Protein AF-A4BRB0-F1 (afdb_monomer_lite)

Foldseek 3Di:
DDDPLFWDLCVCQLDAPPDVLQVVLVVADFFAWWDFDDDPLWTFTAHPVGHTNTTTDSPHDDDAAAFPTKTFHDKDKDAPVPDDPVCSVSGNDGIGIHTDIDTDGDHPDDPPDDDDD

Sequence (117 aa):
MLSQSNVDLGHAGCFAAKQPVHRTLSQVSYGDELALVITGERRELRTLQGVVVGKLARKAVLPSGRVTQVTVESVMHWSRLHTDPDHHRRLRVDEWWMVLPRLVIKPEGDFKGGERI

pLDDT: mean 90.83, std 12.74, range [41.34, 98.31]

Structure (mmCIF, N/CA/C/O backbone):
data_AF-A4BRB0-F1
#
_entry.id   AF-A4BRB0-F1
#
loop_
_atom_site.group_PDB
_atom_site.id
_atom_site.type_symbol
_atom_site.label_atom_id
_atom_site.label_alt_id
_atom_site.label_comp_id
_atom_site.label_asym_id
_atom_site.label_entity_id
_atom_site.label_seq_id
_atom_site.pdbx_PDB_ins_code
_atom_site.Cartn_x
_atom_site.Cartn_y
_atom_site.Cartn_z
_atom_site.occupancy
_atom_site.B_iso_or_equiv
_atom_site.auth_seq_id
_atom_site.auth_comp_id
_atom_site.auth_asym_id
_atom_site.auth_atom_id
_atom_site.pdbx_PDB_model_num
ATOM 1 N N . MET A 1 1 ? -7.882 9.941 8.024 1.00 63.16 1 MET A N 1
ATOM 2 C CA . MET A 1 1 ? -7.606 9.575 6.618 1.00 63.16 1 MET A CA 1
ATOM 3 C C . MET A 1 1 ? -6.099 9.503 6.449 1.00 63.16 1 MET A C 1
ATOM 5 O O . MET A 1 1 ? -5.427 10.386 6.968 1.00 63.16 1 MET A O 1
ATOM 9 N N . LEU A 1 2 ? -5.571 8.440 5.838 1.00 80.62 2 LEU A N 1
ATOM 10 C CA . LEU A 1 2 ? -4.132 8.328 5.591 1.00 80.62 2 LEU A CA 1
ATOM 11 C C . LEU A 1 2 ? -3.749 9.076 4.309 1.00 80.62 2 LEU A C 1
ATOM 13 O O . LEU A 1 2 ? -4.546 9.182 3.381 1.00 80.62 2 LEU A O 1
ATOM 17 N N . SER A 1 3 ? -2.526 9.597 4.285 1.00 86.56 3 SER A N 1
ATOM 18 C CA . SER A 1 3 ? -1.925 10.283 3.139 1.00 86.56 3 SER A CA 1
ATOM 19 C C . SER A 1 3 ? -0.830 9.424 2.502 1.00 86.56 3 SER A C 1
ATOM 21 O O . SER A 1 3 ? -0.415 8.408 3.066 1.00 86.56 3 SER A O 1
ATOM 23 N N . GLN A 1 4 ? -0.284 9.879 1.372 1.00 87.44 4 GLN A N 1
ATOM 24 C CA . GLN A 1 4 ? 0.879 9.263 0.721 1.00 87.44 4 GLN A CA 1
ATOM 25 C C . GLN A 1 4 ? 2.065 9.057 1.677 1.00 87.44 4 GLN A C 1
ATOM 27 O O . GLN A 1 4 ? 2.747 8.041 1.609 1.00 87.44 4 GLN A O 1
ATOM 32 N N . SER A 1 5 ? 2.282 9.967 2.634 1.00 89.75 5 SER A N 1
ATOM 33 C CA . SER A 1 5 ? 3.390 9.853 3.596 1.00 89.75 5 SER A CA 1
ATOM 34 C C . SER A 1 5 ? 3.257 8.673 4.571 1.00 89.75 5 SER A C 1
ATOM 36 O O . SER A 1 5 ? 4.229 8.312 5.242 1.00 89.75 5 SER A O 1
ATOM 38 N N . ASN A 1 6 ? 2.063 8.075 4.660 1.00 92.88 6 ASN A N 1
ATOM 39 C CA . ASN A 1 6 ? 1.747 6.972 5.559 1.00 92.88 6 ASN A CA 1
ATOM 40 C C . ASN A 1 6 ? 1.825 5.596 4.887 1.00 92.88 6 ASN A C 1
ATOM 42 O O . ASN A 1 6 ? 1.677 4.586 5.574 1.00 92.88 6 ASN A O 1
ATOM 46 N N . VAL A 1 7 ? 2.071 5.532 3.579 1.00 93.62 7 VAL A N 1
ATOM 47 C CA . VAL A 1 7 ? 2.185 4.283 2.820 1.00 93.62 7 VAL A CA 1
ATOM 48 C C . VAL A 1 7 ? 3.563 4.162 2.173 1.00 93.62 7 VAL A C 1
ATOM 50 O O . VAL A 1 7 ? 4.245 5.152 1.919 1.00 93.62 7 VAL A O 1
ATOM 53 N N . ASP A 1 8 ? 4.002 2.932 1.934 1.00 94.25 8 ASP A N 1
ATOM 54 C CA . ASP A 1 8 ? 5.211 2.648 1.164 1.00 94.25 8 ASP A CA 1
ATOM 55 C C . ASP A 1 8 ? 4.905 2.792 -0.334 1.00 94.25 8 ASP A C 1
ATOM 57 O O . ASP A 1 8 ? 4.439 1.852 -0.985 1.00 94.25 8 ASP A O 1
ATOM 61 N N . LEU A 1 9 ? 5.164 3.989 -0.868 1.00 92.81 9 LEU A N 1
ATOM 62 C CA . LEU A 1 9 ? 4.905 4.355 -2.267 1.00 92.81 9 LEU A CA 1
ATOM 63 C C . LEU A 1 9 ? 5.656 3.460 -3.267 1.00 92.81 9 LEU A C 1
ATOM 65 O O . LEU A 1 9 ? 5.195 3.262 -4.387 1.00 92.81 9 LEU A O 1
ATOM 69 N N . GLY A 1 10 ? 6.802 2.898 -2.869 1.00 93.12 10 GLY A N 1
ATOM 70 C CA . GLY A 1 10 ? 7.655 2.076 -3.729 1.00 93.12 10 GLY A CA 1
ATOM 71 C C . GLY A 1 10 ? 7.338 0.583 -3.693 1.00 93.12 10 GLY A C 1
ATOM 72 O O . GLY A 1 10 ? 8.014 -0.186 -4.382 1.00 93.12 10 GLY A O 1
ATOM 73 N N . HIS A 1 11 ? 6.352 0.150 -2.896 1.00 95.00 11 HIS A N 1
ATOM 74 C CA . HIS A 1 11 ? 6.120 -1.267 -2.623 1.00 95.00 11 HIS A CA 1
ATOM 75 C C . HIS A 1 11 ? 5.95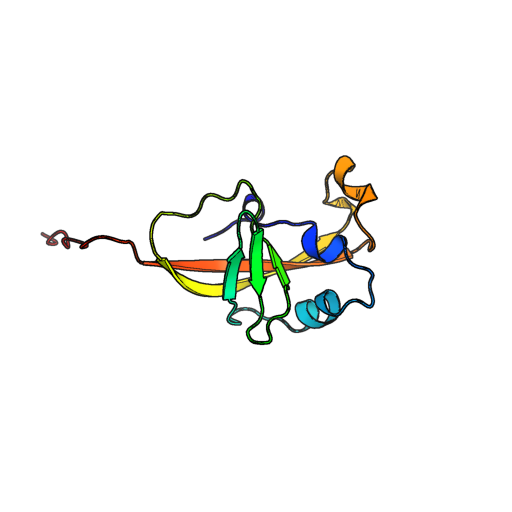8 -2.096 -3.903 1.00 95.00 11 HIS A C 1
ATOM 77 O O . HIS A 1 11 ? 6.766 -2.993 -4.146 1.00 95.00 11 HIS A O 1
ATOM 83 N N . ALA A 1 12 ? 4.953 -1.786 -4.728 1.00 96.81 12 ALA A N 1
ATOM 84 C CA . ALA A 1 12 ? 4.675 -2.530 -5.958 1.00 96.81 12 ALA A CA 1
ATOM 85 C C . ALA A 1 12 ? 5.778 -2.336 -7.013 1.00 96.81 12 ALA A C 1
ATOM 87 O O . ALA A 1 12 ? 6.143 -3.284 -7.709 1.00 96.81 12 ALA A O 1
ATOM 88 N N . GLY A 1 13 ? 6.392 -1.148 -7.052 1.00 96.88 13 GLY A N 1
ATOM 89 C CA . GLY A 1 13 ? 7.519 -0.841 -7.932 1.00 96.88 13 GLY A CA 1
ATOM 90 C C . GLY A 1 13 ? 8.740 -1.743 -7.724 1.00 96.88 13 GLY A C 1
ATOM 91 O O . GLY A 1 13 ? 9.508 -1.959 -8.657 1.00 96.88 13 GLY A O 1
ATOM 92 N N . CYS A 1 14 ? 8.913 -2.338 -6.539 1.00 96.75 14 CYS A N 1
ATOM 93 C CA . CYS A 1 14 ? 10.011 -3.268 -6.242 1.00 96.75 14 CYS A CA 1
ATOM 94 C C . CYS A 1 14 ? 9.816 -4.688 -6.812 1.00 96.75 14 CYS A C 1
ATOM 96 O O . CYS A 1 14 ? 10.713 -5.528 -6.684 1.00 96.75 14 CYS A O 1
ATOM 98 N N . PHE A 1 15 ? 8.663 -4.989 -7.419 1.00 97.25 15 PHE A N 1
ATOM 99 C CA . PHE A 1 15 ? 8.346 -6.301 -7.984 1.00 97.25 15 PHE A CA 1
ATOM 100 C C . PHE A 1 15 ? 8.426 -6.285 -9.509 1.00 97.25 15 PHE A C 1
ATOM 102 O O . PHE A 1 15 ? 8.032 -5.320 -10.159 1.00 97.25 15 PHE A O 1
ATOM 109 N N . ALA A 1 16 ? 8.909 -7.383 -10.098 1.00 96.50 16 ALA A N 1
ATOM 110 C CA . ALA A 1 16 ? 8.943 -7.534 -11.552 1.00 96.50 16 ALA A CA 1
ATOM 111 C C . ALA A 1 16 ? 7.523 -7.490 -12.145 1.00 96.50 16 ALA A C 1
ATOM 113 O O . ALA A 1 16 ? 6.592 -7.994 -11.521 1.00 96.50 16 ALA A O 1
ATOM 114 N N . ALA A 1 17 ? 7.367 -6.969 -13.365 1.00 94.75 17 ALA A N 1
ATOM 115 C CA . ALA A 1 17 ? 6.064 -6.720 -14.002 1.00 94.75 17 ALA A CA 1
ATOM 116 C C . ALA A 1 17 ? 5.104 -7.931 -14.031 1.00 94.75 17 ALA A C 1
ATOM 118 O O . ALA A 1 17 ? 3.892 -7.765 -13.966 1.00 94.75 17 ALA A O 1
ATOM 119 N N . LYS A 1 18 ? 5.632 -9.163 -14.092 1.00 94.81 18 LYS A N 1
ATOM 120 C CA . LYS A 1 18 ? 4.829 -10.402 -14.122 1.00 94.81 18 LYS A CA 1
ATOM 121 C C . LYS A 1 18 ? 4.369 -10.891 -12.740 1.00 94.81 18 LYS A C 1
ATOM 123 O O . LYS A 1 18 ? 3.696 -11.916 -12.659 1.00 94.81 18 LYS A O 1
ATOM 128 N N . GLN A 1 19 ? 4.749 -10.214 -11.656 1.00 95.00 19 GLN A N 1
ATOM 129 C CA . GLN A 1 19 ? 4.363 -10.609 -10.302 1.00 95.00 19 GLN A CA 1
ATOM 130 C C . GLN A 1 19 ? 2.868 -10.338 -10.039 1.00 95.00 19 GLN A C 1
ATOM 132 O O . GLN A 1 19 ? 2.346 -9.324 -10.510 1.00 95.00 19 GLN A O 1
ATOM 137 N N . PRO A 1 20 ? 2.178 -11.183 -9.243 1.00 93.50 20 PRO A N 1
ATOM 138 C CA . PRO A 1 20 ? 0.731 -11.080 -9.017 1.00 93.50 20 PRO A CA 1
ATOM 139 C C . PRO A 1 20 ? 0.248 -9.734 -8.467 1.00 93.50 20 PRO A C 1
ATOM 141 O O . PRO A 1 20 ? -0.895 -9.355 -8.717 1.00 93.50 20 PRO A O 1
ATOM 144 N N . VAL A 1 21 ? 1.107 -9.003 -7.749 1.00 95.56 21 VAL A N 1
ATOM 145 C CA . VAL A 1 21 ? 0.787 -7.692 -7.163 1.00 95.56 21 VAL A CA 1
ATOM 146 C C . VAL A 1 21 ? 0.288 -6.694 -8.210 1.00 95.56 21 VAL A C 1
ATOM 148 O O . VAL A 1 21 ? -0.704 -6.020 -7.964 1.00 95.56 21 VAL A O 1
ATOM 151 N N . HIS A 1 22 ? 0.888 -6.669 -9.405 1.00 96.94 22 HIS A N 1
ATOM 152 C CA . HIS A 1 22 ? 0.521 -5.726 -10.470 1.00 96.94 22 HIS A CA 1
ATOM 153 C C . HIS A 1 22 ? -0.868 -6.015 -11.040 1.00 96.94 22 HIS A C 1
ATOM 155 O O . HIS A 1 22 ? -1.685 -5.107 -11.157 1.00 96.94 22 HIS A O 1
ATOM 161 N N . ARG A 1 23 ? -1.168 -7.292 -11.315 1.00 96.06 23 ARG A N 1
ATOM 162 C CA . ARG A 1 23 ? -2.506 -7.721 -11.758 1.00 96.06 23 ARG A CA 1
ATOM 163 C C . ARG A 1 23 ? -3.559 -7.471 -10.680 1.00 96.06 23 ARG A C 1
ATOM 165 O O . ARG A 1 23 ? -4.669 -7.062 -10.990 1.00 96.06 23 ARG A O 1
ATOM 172 N N . THR A 1 24 ? -3.213 -7.734 -9.424 1.00 96.88 24 THR A N 1
ATOM 173 C CA . THR A 1 24 ? -4.138 -7.535 -8.304 1.00 96.88 24 THR A CA 1
ATOM 174 C C . THR A 1 24 ? -4.468 -6.054 -8.164 1.00 96.88 24 THR A C 1
ATOM 176 O O . THR A 1 24 ? -5.633 -5.683 -8.128 1.00 96.88 24 THR A O 1
ATOM 179 N N . LEU A 1 25 ? -3.455 -5.188 -8.177 1.00 96.44 25 LEU A N 1
ATOM 180 C CA . LEU A 1 25 ? -3.643 -3.744 -8.074 1.00 96.44 25 LEU A CA 1
ATOM 181 C C . LEU A 1 25 ? -4.426 -3.138 -9.244 1.00 96.44 25 LEU A C 1
ATOM 183 O O . LEU A 1 25 ? -5.147 -2.175 -9.021 1.00 96.44 25 LEU A O 1
ATOM 187 N N . SER A 1 26 ? -4.347 -3.704 -10.454 1.00 94.75 26 SER A N 1
ATOM 188 C CA . SER A 1 26 ? -5.183 -3.257 -11.581 1.00 94.75 26 SER A CA 1
ATOM 189 C C . SER A 1 26 ? -6.658 -3.661 -11.461 1.00 94.75 26 SER A C 1
ATOM 191 O O . SER A 1 26 ? -7.470 -3.223 -12.268 1.00 94.75 26 SER A O 1
ATOM 193 N N . GLN A 1 27 ? -6.994 -4.547 -10.520 1.00 95.31 27 GLN A N 1
ATOM 194 C CA . GLN A 1 27 ? -8.360 -5.022 -10.272 1.00 95.31 27 GLN A CA 1
ATOM 195 C C . GLN A 1 27 ? -8.977 -4.406 -9.013 1.00 95.31 27 GLN A C 1
ATOM 197 O O . GLN A 1 27 ? -10.197 -4.384 -8.888 1.00 95.31 27 GLN A O 1
ATOM 202 N N . VAL A 1 28 ? -8.143 -3.910 -8.095 1.00 96.50 28 VAL A N 1
ATOM 203 C CA . VAL A 1 28 ? -8.595 -3.228 -6.883 1.00 96.50 28 VAL A CA 1
ATOM 204 C C . VAL A 1 28 ? -9.304 -1.922 -7.244 1.00 96.50 28 VAL A C 1
ATOM 206 O O . VAL A 1 28 ? -8.816 -1.143 -8.061 1.00 96.50 28 VAL A O 1
ATOM 209 N N . SER A 1 29 ? -10.437 -1.674 -6.597 1.00 96.94 29 SER A N 1
ATOM 210 C CA . SER A 1 29 ? -11.289 -0.505 -6.799 1.00 96.94 29 SER A CA 1
ATOM 211 C C . SER A 1 29 ? -11.568 0.237 -5.492 1.00 96.94 29 SER A C 1
ATOM 213 O O . SER A 1 29 ? -11.326 -0.260 -4.393 1.00 96.94 29 SER A O 1
ATOM 215 N N . TYR A 1 30 ? -12.072 1.468 -5.612 1.00 97.50 30 TYR A N 1
ATOM 216 C CA . TYR A 1 30 ? -12.563 2.239 -4.469 1.00 97.50 30 TYR A CA 1
ATOM 217 C C . TYR A 1 30 ? -13.590 1.436 -3.663 1.00 97.50 30 TYR A C 1
ATOM 219 O O . TYR A 1 30 ? -14.499 0.840 -4.234 1.00 97.50 30 TYR A O 1
ATOM 227 N N . GLY A 1 31 ? -13.471 1.475 -2.336 1.00 97.88 31 GLY A N 1
ATOM 228 C CA . GLY A 1 31 ? -14.388 0.796 -1.426 1.00 97.88 31 GLY A CA 1
ATOM 229 C C . GLY A 1 31 ? -14.056 -0.672 -1.161 1.00 97.88 31 GLY A C 1
ATOM 230 O O . GLY A 1 31 ? -14.573 -1.205 -0.182 1.00 97.88 31 GLY A O 1
ATOM 231 N N . ASP A 1 32 ? -13.165 -1.295 -1.940 1.00 98.25 32 ASP A N 1
ATOM 232 C CA . ASP A 1 32 ? -12.753 -2.681 -1.705 1.00 98.25 32 ASP A CA 1
ATOM 233 C C . ASP A 1 32 ? -12.190 -2.857 -0.294 1.00 98.25 32 ASP A C 1
ATOM 235 O O . ASP A 1 32 ? -11.401 -2.040 0.200 1.00 98.25 32 ASP A O 1
ATOM 239 N N . GLU A 1 33 ? -12.582 -3.950 0.353 1.00 98.31 33 GLU A N 1
ATOM 240 C CA . GLU A 1 33 ? -12.083 -4.302 1.674 1.00 98.31 33 GLU A CA 1
ATOM 241 C C . GLU A 1 33 ? -10.654 -4.839 1.608 1.00 98.31 33 GLU A C 1
ATOM 243 O O . GLU A 1 33 ? -10.281 -5.644 0.748 1.00 98.31 33 GLU A O 1
ATOM 248 N N . LEU A 1 34 ? -9.858 -4.420 2.586 1.00 98.25 34 LEU A N 1
ATOM 249 C CA . LEU A 1 34 ? -8.508 -4.907 2.807 1.00 98.25 34 LEU A CA 1
ATOM 250 C C . LEU A 1 34 ? -8.370 -5.428 4.240 1.00 98.25 34 LEU A C 1
ATOM 252 O O . LEU A 1 34 ? -9.149 -5.110 5.135 1.00 98.25 34 LEU A O 1
ATOM 256 N N . ALA A 1 35 ? -7.305 -6.179 4.478 1.00 97.62 35 ALA A N 1
ATOM 257 C CA . ALA A 1 35 ? -6.819 -6.497 5.808 1.00 97.62 35 ALA A CA 1
ATOM 258 C C . ALA A 1 35 ? -5.524 -5.725 6.078 1.00 97.62 35 ALA A C 1
ATOM 260 O O . ALA A 1 35 ? -4.605 -5.732 5.255 1.00 97.62 35 ALA A O 1
ATOM 261 N N . LEU A 1 36 ? -5.425 -5.096 7.252 1.00 97.19 36 LEU A N 1
ATOM 262 C CA . LEU A 1 36 ? -4.148 -4.623 7.782 1.00 97.19 36 LEU A CA 1
ATOM 263 C C . LEU A 1 36 ? -3.538 -5.731 8.644 1.00 97.19 36 LEU A C 1
ATOM 265 O O . LEU A 1 36 ? -4.009 -5.992 9.748 1.00 97.19 36 LEU A O 1
ATOM 269 N N . VAL A 1 37 ? -2.480 -6.366 8.145 1.00 96.69 37 VAL A N 1
ATOM 270 C CA . VAL A 1 37 ? -1.757 -7.425 8.860 1.00 96.69 37 VAL A CA 1
ATOM 271 C C . VAL A 1 37 ? -0.453 -6.865 9.410 1.00 96.69 37 VAL A C 1
ATOM 273 O O . VAL A 1 37 ? 0.383 -6.355 8.661 1.00 96.69 37 VAL A O 1
ATOM 276 N N . ILE A 1 38 ? -0.282 -6.963 10.728 1.00 94.12 38 ILE A N 1
ATOM 277 C CA . ILE A 1 38 ? 0.914 -6.501 11.431 1.00 94.12 38 ILE A CA 1
ATOM 278 C C . ILE A 1 38 ? 1.717 -7.723 11.887 1.00 94.12 38 ILE A C 1
ATOM 280 O O . ILE A 1 38 ? 1.222 -8.559 12.637 1.00 94.12 38 ILE A O 1
ATOM 284 N N . THR A 1 39 ? 2.961 -7.841 11.422 1.00 93.19 39 THR A N 1
ATOM 285 C CA . THR A 1 39 ? 3.886 -8.924 11.795 1.00 93.19 39 THR A CA 1
ATOM 286 C C . THR A 1 39 ? 5.259 -8.332 12.093 1.00 93.19 39 THR A C 1
ATOM 288 O O . THR A 1 39 ? 6.014 -7.979 11.181 1.00 93.19 39 THR A O 1
ATOM 291 N N . GLY A 1 40 ? 5.574 -8.182 13.383 1.00 90.94 40 GLY A N 1
ATOM 292 C CA . GLY A 1 40 ? 6.728 -7.399 13.828 1.00 90.94 40 GLY A CA 1
ATOM 293 C C . GLY A 1 40 ? 6.619 -5.954 13.332 1.00 90.94 40 GLY A C 1
ATOM 294 O O . GLY A 1 40 ? 5.606 -5.292 13.539 1.00 90.94 40 GLY A O 1
ATOM 295 N N . GLU A 1 41 ? 7.635 -5.476 12.612 1.00 88.38 41 GLU A N 1
ATOM 296 C CA . GLU A 1 41 ? 7.629 -4.132 12.012 1.00 88.38 41 GLU A CA 1
ATOM 297 C C . GLU A 1 41 ? 6.847 -4.035 10.692 1.00 88.38 41 GLU A C 1
ATOM 299 O O . GLU A 1 41 ? 6.630 -2.937 10.171 1.00 88.38 41 GLU A O 1
ATOM 304 N N . ARG A 1 42 ? 6.455 -5.167 10.094 1.00 91.88 42 ARG A N 1
ATOM 305 C CA . ARG A 1 42 ? 5.762 -5.171 8.801 1.00 91.88 42 ARG A CA 1
ATOM 306 C C . ARG A 1 42 ? 4.290 -4.869 9.019 1.00 91.88 42 ARG A C 1
ATOM 308 O O . ARG A 1 42 ? 3.627 -5.563 9.778 1.00 91.88 42 ARG A O 1
ATOM 315 N N . ARG A 1 43 ? 3.790 -3.852 8.321 1.00 96.25 43 ARG A N 1
ATOM 316 C CA . ARG A 1 43 ? 2.385 -3.437 8.333 1.00 96.25 43 ARG A CA 1
ATOM 317 C C . ARG A 1 43 ? 1.867 -3.506 6.908 1.00 96.25 43 ARG A C 1
ATOM 319 O O . ARG A 1 43 ? 2.134 -2.613 6.108 1.00 96.25 43 ARG A O 1
ATOM 326 N N . GLU A 1 44 ? 1.228 -4.612 6.568 1.00 97.62 44 GLU A N 1
ATOM 327 C CA . GLU A 1 44 ? 0.879 -4.968 5.195 1.00 97.62 44 GLU A CA 1
ATOM 328 C C . GLU A 1 44 ? -0.609 -4.760 4.939 1.00 97.62 44 GLU A C 1
ATOM 330 O O . GLU A 1 44 ? -1.442 -5.136 5.759 1.00 97.62 44 GLU A O 1
ATOM 335 N N . LEU A 1 45 ? -0.926 -4.180 3.784 1.00 97.81 45 LEU A N 1
ATOM 336 C CA . LEU A 1 45 ? -2.279 -4.069 3.259 1.00 97.81 45 LEU A CA 1
ATOM 337 C C . LEU A 1 45 ? -2.501 -5.246 2.319 1.00 97.81 45 LEU A C 1
ATOM 339 O O . LEU A 1 45 ? -1.784 -5.391 1.324 1.00 97.81 45 LEU A O 1
ATOM 343 N N . ARG A 1 46 ? -3.460 -6.101 2.655 1.00 98.00 46 ARG A N 1
ATOM 344 C CA . ARG A 1 46 ? -3.749 -7.327 1.913 1.00 98.00 46 ARG A CA 1
ATOM 345 C C . ARG A 1 46 ? -5.167 -7.314 1.379 1.00 98.00 46 ARG A C 1
ATOM 347 O O . ARG A 1 46 ? -6.065 -6.853 2.071 1.00 98.00 46 ARG A O 1
ATOM 354 N N . THR A 1 47 ? -5.370 -7.855 0.185 1.00 97.50 47 THR A N 1
ATOM 355 C CA . THR A 1 47 ? -6.722 -8.203 -0.265 1.00 97.50 47 THR A CA 1
ATOM 356 C C . THR A 1 47 ? -7.290 -9.325 0.603 1.00 97.50 47 THR A C 1
ATOM 358 O O . THR A 1 47 ? -6.541 -10.025 1.295 1.00 97.50 47 THR A O 1
ATOM 361 N N . LEU A 1 48 ? -8.602 -9.555 0.531 1.00 95.81 48 LEU A N 1
ATOM 362 C CA . LEU A 1 48 ? -9.242 -10.682 1.222 1.00 95.81 48 LEU A CA 1
ATOM 363 C C . LEU A 1 48 ? -8.709 -12.051 0.755 1.00 95.81 48 LEU A C 1
ATOM 365 O O . LEU A 1 48 ? -8.747 -13.021 1.503 1.00 95.81 48 LEU A O 1
ATOM 369 N N . GLN A 1 49 ? -8.135 -12.124 -0.450 1.00 94.44 49 GLN A N 1
ATOM 370 C CA . GLN A 1 49 ? -7.457 -13.310 -0.990 1.00 94.44 49 GLN A CA 1
ATOM 371 C C . GLN A 1 49 ? -6.004 -13.449 -0.493 1.00 94.44 49 GLN A C 1
ATOM 373 O O . GLN A 1 49 ? -5.283 -14.351 -0.913 1.00 94.44 49 GLN A O 1
ATOM 378 N N . GLY A 1 50 ? -5.547 -12.554 0.388 1.00 94.75 50 GLY A N 1
ATOM 379 C CA . GLY A 1 50 ? -4.246 -12.621 1.054 1.00 94.75 50 GLY A CA 1
ATOM 380 C C . GLY A 1 50 ? -3.076 -12.000 0.286 1.00 94.75 50 GLY A C 1
ATOM 381 O O . GLY A 1 50 ? -1.949 -12.025 0.795 1.00 94.75 50 GLY A O 1
ATOM 382 N N . VAL A 1 51 ? -3.315 -11.417 -0.896 1.00 95.88 51 VAL A N 1
ATOM 383 C CA . VAL A 1 51 ? -2.273 -10.775 -1.713 1.00 95.88 51 VAL A CA 1
ATOM 384 C C . VAL A 1 51 ? -1.905 -9.422 -1.117 1.00 95.88 51 VAL A C 1
ATOM 386 O O . VAL A 1 51 ? -2.774 -8.590 -0.876 1.00 95.88 51 VAL A O 1
ATOM 389 N N . VAL A 1 52 ? -0.610 -9.180 -0.904 1.00 97.19 52 VAL A N 1
ATOM 390 C CA . VAL A 1 52 ? -0.113 -7.877 -0.443 1.00 97.19 52 VAL A CA 1
ATOM 391 C C . VAL A 1 52 ? -0.181 -6.879 -1.597 1.00 97.19 52 VAL A C 1
ATOM 393 O O . VAL A 1 52 ? 0.484 -7.059 -2.613 1.00 97.19 52 VAL A O 1
ATOM 396 N N . VAL A 1 53 ? -0.975 -5.826 -1.419 1.00 96.94 53 VAL A N 1
ATOM 397 C CA . VAL A 1 53 ? -1.165 -4.736 -2.394 1.00 96.94 53 VAL A CA 1
ATOM 398 C C . VAL A 1 53 ? -0.477 -3.444 -1.961 1.00 96.94 53 VAL A C 1
ATOM 400 O O . VAL A 1 53 ? -0.328 -2.511 -2.742 1.00 96.94 53 VAL A O 1
ATOM 403 N N . GLY A 1 54 ? 0.002 -3.384 -0.721 1.00 96.38 54 GLY A N 1
ATOM 404 C CA . GLY A 1 54 ? 0.739 -2.240 -0.211 1.00 96.38 54 GLY A CA 1
ATOM 405 C C . GLY A 1 54 ? 1.267 -2.480 1.193 1.00 96.38 54 GLY A C 1
ATOM 406 O O . GLY A 1 54 ? 1.024 -3.516 1.817 1.00 96.38 54 GLY A O 1
ATOM 407 N N . LYS A 1 55 ? 1.994 -1.494 1.709 1.00 97.00 55 LYS A N 1
ATOM 408 C CA . LYS A 1 55 ? 2.457 -1.465 3.098 1.00 97.00 55 LYS A CA 1
ATOM 409 C C . LYS A 1 55 ? 2.239 -0.079 3.670 1.00 97.00 55 LYS A C 1
ATOM 411 O O . LYS A 1 55 ? 2.318 0.905 2.937 1.00 97.00 55 LYS A O 1
ATOM 416 N N . LEU A 1 56 ? 2.012 0.010 4.975 1.00 96.38 56 LEU A N 1
ATOM 417 C CA . LEU A 1 56 ? 2.168 1.286 5.663 1.00 96.38 56 LEU A CA 1
ATOM 418 C C . LEU A 1 56 ? 3.660 1.622 5.740 1.00 96.38 56 LEU A C 1
ATOM 420 O O 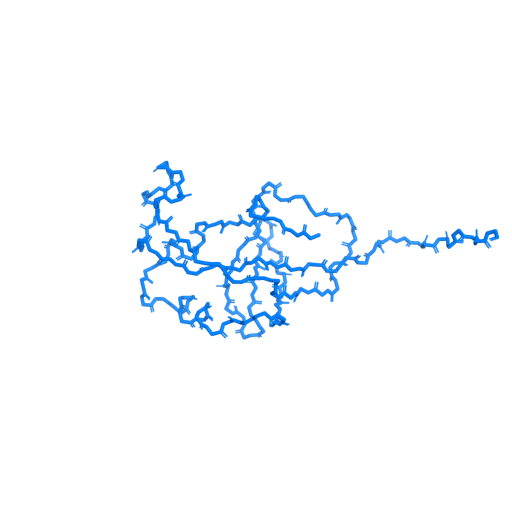. LEU A 1 56 ? 4.499 0.741 5.947 1.00 96.38 56 LEU A O 1
ATOM 424 N N . ALA A 1 57 ? 3.992 2.900 5.584 1.00 94.12 57 ALA A N 1
ATOM 425 C CA . ALA A 1 57 ? 5.353 3.375 5.779 1.00 94.12 57 ALA A CA 1
ATOM 426 C C . ALA A 1 57 ? 5.804 3.069 7.215 1.00 94.12 57 ALA A C 1
ATOM 428 O O . ALA A 1 57 ? 5.013 3.157 8.153 1.00 94.12 57 ALA A O 1
ATOM 429 N N . ARG A 1 58 ? 7.095 2.779 7.420 1.00 91.38 58 ARG A N 1
ATOM 430 C CA . ARG A 1 58 ? 7.637 2.519 8.771 1.00 91.38 58 ARG A CA 1
ATOM 431 C C . ARG A 1 58 ? 7.364 3.665 9.750 1.00 91.38 58 ARG A C 1
ATOM 433 O O . ARG A 1 58 ? 7.067 3.420 10.912 1.00 91.38 58 ARG A O 1
ATOM 440 N N . LYS A 1 59 ? 7.414 4.904 9.252 1.00 90.81 59 LYS A N 1
ATOM 441 C CA . LYS A 1 59 ? 7.134 6.133 10.012 1.00 90.81 59 LYS A CA 1
ATOM 442 C C . LYS A 1 59 ? 5.644 6.433 10.203 1.00 90.81 59 LYS A C 1
ATOM 444 O O . LYS A 1 59 ? 5.311 7.434 10.826 1.00 90.81 59 LYS A O 1
ATOM 449 N N . ALA A 1 60 ? 4.742 5.642 9.619 1.00 92.19 60 ALA A N 1
ATOM 450 C CA . ALA A 1 60 ? 3.315 5.883 9.759 1.00 92.19 60 ALA A CA 1
ATOM 451 C C . ALA A 1 60 ? 2.903 5.684 11.222 1.00 92.19 60 ALA A C 1
ATOM 453 O O . ALA A 1 60 ? 3.077 4.602 11.789 1.00 92.19 60 ALA A O 1
ATOM 454 N N . VAL A 1 61 ? 2.341 6.726 11.825 1.00 89.31 61 VAL A N 1
ATOM 455 C CA . VAL A 1 61 ? 1.779 6.672 13.175 1.00 89.31 61 VAL A CA 1
ATOM 456 C C . VAL A 1 61 ? 0.273 6.510 13.037 1.00 89.31 61 VAL A C 1
ATOM 458 O O . VAL A 1 61 ? -0.386 7.334 12.405 1.00 89.31 61 VAL A O 1
ATOM 461 N N . LEU A 1 62 ? -0.258 5.421 13.588 1.00 89.50 62 LEU A N 1
ATOM 462 C CA . LEU A 1 62 ? -1.698 5.222 13.697 1.00 89.50 62 LEU A CA 1
ATOM 463 C C . LEU A 1 62 ? -2.157 5.695 15.081 1.00 89.50 62 LEU A C 1
ATOM 465 O O . LEU A 1 62 ? -1.425 5.481 16.050 1.00 89.50 62 LEU A O 1
ATOM 469 N N . PRO A 1 63 ? -3.346 6.312 15.189 1.00 89.38 63 PRO A N 1
ATOM 470 C CA . PRO A 1 63 ? -4.005 6.511 16.473 1.00 89.38 63 PRO A CA 1
ATOM 471 C C . PRO A 1 63 ? -4.084 5.206 17.273 1.00 89.38 63 PRO A C 1
ATOM 473 O O . PRO A 1 63 ? -4.193 4.125 16.689 1.00 89.38 63 PRO A O 1
ATOM 476 N N . SER A 1 64 ? -4.051 5.313 18.601 1.00 88.88 64 SER A N 1
ATOM 477 C CA . SER A 1 64 ? -4.259 4.167 19.483 1.00 88.88 64 SER A CA 1
ATOM 478 C C . SER A 1 64 ? -5.667 3.587 19.322 1.00 88.88 64 SER A C 1
ATOM 480 O O . SER A 1 64 ? -6.624 4.284 18.974 1.00 88.88 64 SER A O 1
ATOM 482 N N . GLY A 1 65 ? -5.784 2.291 19.595 1.00 91.88 65 GLY A N 1
ATOM 483 C CA . GLY A 1 65 ? -7.021 1.535 19.476 1.00 91.88 65 GLY A CA 1
ATOM 484 C C . GLY A 1 65 ? -6.937 0.430 18.431 1.00 91.88 65 GLY A C 1
ATOM 485 O O . GLY A 1 65 ? -5.885 0.139 17.858 1.00 91.88 65 GLY A O 1
ATOM 486 N N . ARG A 1 66 ? -8.084 -0.190 18.175 1.00 92.75 66 ARG A N 1
ATOM 487 C CA . ARG A 1 66 ? -8.211 -1.342 17.287 1.00 92.75 66 ARG A CA 1
ATOM 488 C C . ARG A 1 66 ? -8.721 -0.912 15.923 1.00 92.75 66 ARG A C 1
ATOM 490 O O . ARG A 1 66 ? -9.790 -0.316 15.817 1.00 92.75 66 ARG A O 1
ATOM 497 N N . VAL A 1 67 ? -7.998 -1.275 14.869 1.00 94.69 67 VAL A N 1
ATOM 498 C CA . VAL A 1 67 ? -8.488 -1.129 13.493 1.00 94.69 67 VAL A CA 1
ATOM 499 C C . VAL A 1 67 ? -9.652 -2.098 13.287 1.00 94.69 67 VAL A C 1
ATOM 501 O O . VAL A 1 67 ? -9.487 -3.304 13.449 1.00 94.69 67 VAL A O 1
ATOM 504 N N . THR A 1 68 ? -10.833 -1.576 12.965 1.00 95.81 68 THR A N 1
ATOM 505 C CA . THR A 1 68 ? -12.053 -2.374 12.755 1.00 95.81 68 THR A CA 1
ATOM 506 C C . THR A 1 68 ? -12.426 -2.506 11.289 1.00 95.81 68 THR A C 1
ATOM 508 O O . THR A 1 68 ? -13.151 -3.427 10.937 1.00 95.81 68 THR A O 1
ATOM 511 N N . GLN A 1 69 ? -11.950 -1.594 10.442 1.00 96.94 69 GLN A N 1
ATOM 512 C CA . GLN A 1 69 ? -12.212 -1.622 9.010 1.00 96.94 69 GLN A CA 1
ATOM 513 C C . GLN A 1 69 ? -11.044 -1.000 8.250 1.00 96.94 69 GLN A C 1
ATOM 515 O O . GLN A 1 69 ? -10.477 0.012 8.677 1.00 96.94 69 GLN A O 1
ATOM 520 N N . VAL A 1 70 ? -10.715 -1.606 7.113 1.00 97.94 70 VAL A N 1
ATOM 521 C CA . VAL A 1 70 ? -9.743 -1.100 6.147 1.00 97.94 70 VAL A CA 1
ATOM 522 C C . VAL A 1 70 ? -10.391 -1.183 4.776 1.00 97.94 70 VAL A C 1
ATOM 524 O O . VAL A 1 70 ? -10.754 -2.268 4.333 1.00 97.94 70 VAL A O 1
ATOM 527 N N . THR A 1 71 ? -10.536 -0.047 4.107 1.00 98.31 71 THR A N 1
ATOM 528 C CA . THR A 1 71 ? -11.059 0.010 2.738 1.00 98.31 71 THR A CA 1
ATOM 529 C C . THR A 1 71 ? -10.114 0.783 1.842 1.00 98.31 71 THR A C 1
ATOM 531 O O . THR A 1 71 ? -9.321 1.603 2.310 1.00 98.31 71 THR A O 1
ATOM 534 N N . VAL A 1 72 ? -10.188 0.537 0.543 1.00 98.00 72 VAL A N 1
ATOM 535 C CA . VAL A 1 72 ? -9.488 1.343 -0.455 1.00 98.00 72 VAL A CA 1
ATOM 536 C C . VAL A 1 72 ? -10.166 2.703 -0.557 1.00 98.00 72 VAL A C 1
ATOM 538 O O . VAL A 1 72 ? -11.335 2.803 -0.916 1.00 98.00 72 VAL A O 1
ATOM 541 N N . GLU A 1 73 ? -9.417 3.759 -0.253 1.00 97.06 73 GLU A N 1
ATOM 542 C CA . GLU A 1 73 ? -9.868 5.142 -0.423 1.00 97.06 73 GLU A CA 1
ATOM 543 C C . GLU A 1 73 ? -9.517 5.683 -1.805 1.00 97.06 73 GLU A C 1
ATOM 545 O O . GLU A 1 73 ? -10.247 6.486 -2.372 1.00 97.06 73 GLU A O 1
ATOM 550 N N . SER A 1 74 ? -8.373 5.278 -2.348 1.00 96.00 74 SER A N 1
ATOM 551 C CA . SER A 1 74 ? -7.994 5.603 -3.720 1.00 96.00 74 SER A CA 1
ATOM 552 C C . SER A 1 74 ? -6.958 4.625 -4.247 1.00 96.00 74 SER A C 1
ATOM 554 O O . SER A 1 74 ? -6.182 4.035 -3.489 1.00 96.00 74 SER A O 1
ATOM 556 N N . VAL A 1 75 ? -6.946 4.492 -5.569 1.00 96.19 75 VAL A N 1
ATOM 557 C CA . VAL A 1 75 ? -5.916 3.789 -6.326 1.00 96.19 75 VAL A CA 1
ATOM 558 C C . VAL A 1 75 ? -5.176 4.841 -7.141 1.00 96.19 75 VAL A C 1
ATOM 560 O O . VAL A 1 75 ? -5.798 5.634 -7.845 1.00 96.19 75 VAL A O 1
ATOM 563 N N . MET A 1 76 ? -3.857 4.898 -7.002 1.00 94.88 76 MET A N 1
ATOM 564 C CA . MET A 1 76 ? -3.024 5.925 -7.620 1.00 94.88 76 MET A CA 1
ATOM 565 C C . MET A 1 76 ? -2.008 5.295 -8.554 1.00 94.88 76 MET A C 1
ATOM 567 O O . MET A 1 76 ? -1.399 4.278 -8.220 1.00 94.88 76 MET A O 1
ATOM 571 N N . HIS A 1 77 ? -1.805 5.932 -9.702 1.00 94.94 77 HIS A N 1
ATOM 572 C CA . HIS A 1 77 ? -0.686 5.618 -10.571 1.00 94.94 77 HIS A CA 1
ATOM 573 C C . HIS A 1 77 ? 0.574 6.292 -10.030 1.00 94.94 77 HIS A C 1
ATOM 575 O O . HIS A 1 77 ? 0.541 7.461 -9.638 1.00 94.94 77 HIS A O 1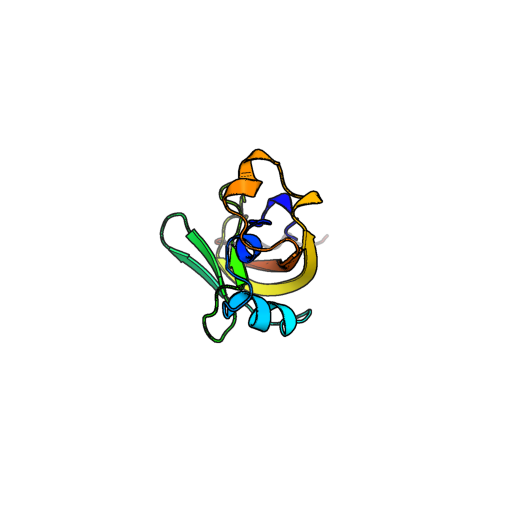
ATOM 581 N N . TRP A 1 78 ? 1.681 5.564 -10.010 1.00 95.56 78 TRP A N 1
ATOM 582 C CA . TRP A 1 78 ? 2.974 6.055 -9.561 1.00 95.56 78 TRP A CA 1
ATOM 583 C C . TRP A 1 78 ? 4.057 5.695 -10.571 1.00 95.56 78 TRP A C 1
ATOM 585 O O . TRP A 1 78 ? 3.899 4.781 -11.379 1.00 95.56 78 TRP A O 1
ATOM 595 N N . SER A 1 79 ? 5.169 6.422 -10.530 1.00 95.38 79 SER A N 1
ATOM 596 C CA . SER A 1 79 ? 6.290 6.186 -11.433 1.00 95.38 79 SER A CA 1
ATOM 597 C C . SER A 1 79 ? 7.623 6.404 -10.737 1.00 95.38 79 SER A C 1
ATOM 599 O O . SER A 1 79 ? 7.714 7.107 -9.726 1.00 95.38 79 SER A O 1
ATOM 601 N N . ARG A 1 80 ? 8.682 5.836 -11.319 1.00 96.25 80 ARG A N 1
ATOM 602 C CA . ARG A 1 80 ? 10.068 6.040 -10.882 1.00 96.25 80 ARG A CA 1
ATOM 603 C C . ARG A 1 80 ? 10.426 7.525 -10.811 1.00 96.25 80 ARG A C 1
AT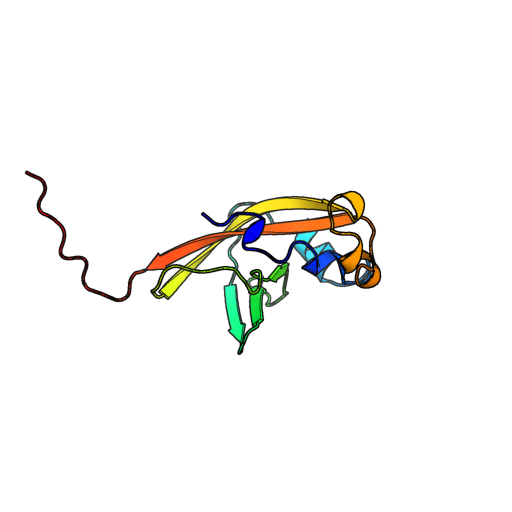OM 605 O O . ARG A 1 80 ? 11.158 7.918 -9.911 1.00 96.25 80 ARG A O 1
ATOM 612 N N . LEU A 1 81 ? 9.886 8.346 -11.714 1.00 94.62 81 LEU A N 1
ATOM 613 C CA . LEU A 1 81 ? 10.140 9.790 -11.755 1.00 94.62 81 LEU A CA 1
ATOM 614 C C . LEU A 1 81 ? 9.633 10.523 -10.503 1.00 94.62 81 LEU A C 1
ATOM 616 O O . LEU A 1 81 ? 10.200 11.542 -10.128 1.00 94.62 81 LEU A O 1
ATOM 620 N N . HIS A 1 82 ? 8.605 9.993 -9.835 1.00 90.50 82 HIS A N 1
ATOM 621 C CA . HIS A 1 82 ? 8.066 10.546 -8.588 1.00 90.50 82 HIS A CA 1
ATOM 622 C C . HIS A 1 82 ? 8.713 9.946 -7.327 1.00 90.50 82 HIS A C 1
ATOM 624 O O . HIS A 1 82 ? 8.305 10.253 -6.208 1.00 90.50 82 HIS A O 1
ATOM 630 N N . THR A 1 83 ? 9.694 9.055 -7.477 1.00 90.25 83 THR A N 1
ATOM 631 C CA . THR A 1 83 ? 10.393 8.406 -6.364 1.00 90.25 83 THR A CA 1
ATOM 632 C C . THR A 1 83 ? 11.771 9.026 -6.168 1.00 90.25 83 THR A C 1
ATOM 634 O O . THR A 1 83 ? 12.455 9.339 -7.139 1.00 90.25 83 THR A O 1
ATOM 637 N N . ASP A 1 84 ? 12.196 9.148 -4.910 1.00 89.94 84 ASP A N 1
ATOM 638 C CA . ASP A 1 84 ? 13.558 9.553 -4.558 1.00 89.94 84 ASP A CA 1
ATOM 639 C C . ASP A 1 84 ? 14.602 8.678 -5.297 1.00 89.94 84 ASP A C 1
ATOM 641 O O . ASP A 1 84 ? 14.504 7.441 -5.226 1.00 89.94 84 ASP A O 1
ATOM 645 N N . PRO A 1 85 ? 15.580 9.277 -6.008 1.00 92.75 85 PRO A N 1
ATOM 646 C CA . PRO A 1 85 ? 16.645 8.557 -6.706 1.00 92.75 85 PRO A CA 1
ATOM 647 C C . PRO A 1 85 ? 17.359 7.490 -5.868 1.00 92.75 85 PRO A C 1
ATOM 649 O O . PRO A 1 85 ? 17.697 6.426 -6.397 1.00 92.75 85 PRO A O 1
ATOM 652 N N . ASP A 1 86 ? 17.512 7.697 -4.557 1.00 92.12 86 ASP A N 1
ATOM 653 C CA . ASP A 1 86 ? 18.164 6.735 -3.658 1.00 92.12 86 ASP A CA 1
ATOM 654 C C . ASP A 1 86 ? 17.403 5.402 -3.566 1.00 92.12 86 ASP A C 1
ATOM 656 O O . ASP A 1 86 ? 17.965 4.347 -3.248 1.00 92.12 86 ASP A O 1
ATOM 660 N N . HIS A 1 87 ? 16.113 5.409 -3.899 1.00 89.12 87 HIS A N 1
ATOM 661 C CA . HIS A 1 87 ? 15.269 4.221 -3.928 1.00 89.12 87 HIS A CA 1
ATOM 662 C C . HIS A 1 87 ? 15.163 3.573 -5.315 1.00 89.12 87 HIS A C 1
ATOM 664 O O . HIS A 1 87 ? 14.687 2.437 -5.409 1.00 89.12 87 HIS A O 1
ATOM 670 N N . HIS A 1 88 ? 15.656 4.214 -6.385 1.00 93.19 88 HIS A N 1
ATOM 671 C CA . HIS A 1 88 ? 15.505 3.716 -7.763 1.00 93.19 88 HIS A CA 1
ATOM 672 C C . HIS A 1 88 ? 16.134 2.342 -7.977 1.00 93.19 88 HIS A C 1
ATOM 674 O O . HIS A 1 88 ? 15.558 1.516 -8.677 1.00 93.19 88 HIS A O 1
ATOM 680 N N . ARG A 1 89 ? 17.262 2.050 -7.314 1.00 94.38 89 ARG A N 1
ATOM 681 C CA . ARG A 1 89 ? 17.979 0.763 -7.438 1.00 94.38 89 ARG A CA 1
ATOM 682 C C . ARG A 1 89 ? 17.137 -0.454 -7.048 1.00 94.38 89 ARG A C 1
ATOM 684 O O . ARG A 1 89 ? 17.461 -1.572 -7.435 1.00 94.38 89 ARG A O 1
ATOM 691 N N . ARG A 1 90 ? 16.091 -0.258 -6.240 1.00 94.38 90 ARG A N 1
ATOM 692 C CA . ARG A 1 90 ? 15.191 -1.331 -5.791 1.00 94.38 90 ARG A CA 1
ATOM 693 C C . ARG A 1 90 ? 13.993 -1.524 -6.719 1.00 94.38 90 ARG A C 1
ATOM 695 O O . ARG A 1 90 ? 13.346 -2.568 -6.635 1.00 94.38 90 ARG A O 1
ATOM 702 N N . LEU A 1 91 ? 13.695 -0.541 -7.568 1.00 96.62 91 LEU A N 1
ATOM 703 C CA . LEU A 1 91 ? 12.570 -0.585 -8.492 1.00 96.62 91 LEU A CA 1
ATOM 704 C C . LEU A 1 91 ? 12.878 -1.534 -9.654 1.00 96.62 91 LEU A C 1
ATOM 706 O O . LEU A 1 91 ? 13.992 -1.580 -10.168 1.00 96.62 91 LEU A O 1
ATOM 710 N N . ARG A 1 92 ? 11.872 -2.300 -10.067 1.00 97.44 92 ARG A N 1
ATOM 711 C CA . ARG A 1 92 ? 11.943 -3.292 -11.150 1.00 97.44 92 ARG A CA 1
ATOM 712 C C . ARG A 1 92 ? 11.016 -2.970 -12.319 1.00 97.44 92 ARG A C 1
ATOM 714 O O . ARG A 1 92 ? 11.030 -3.686 -13.315 1.00 97.44 92 ARG A O 1
ATOM 721 N N . VAL A 1 93 ? 10.203 -1.930 -12.172 1.00 97.31 93 VAL A N 1
ATOM 722 C CA . VAL A 1 93 ? 9.314 -1.375 -13.193 1.00 97.31 93 VAL A CA 1
ATOM 723 C C . VAL A 1 93 ? 9.400 0.150 -13.151 1.00 97.31 93 VAL A C 1
ATOM 725 O O . VAL A 1 93 ? 9.859 0.721 -12.153 1.00 97.31 93 VAL A O 1
ATOM 728 N N . ASP A 1 94 ? 9.023 0.800 -14.247 1.00 97.00 94 ASP A N 1
ATOM 729 C CA . ASP A 1 94 ? 9.043 2.264 -14.357 1.00 97.00 94 ASP A CA 1
ATOM 730 C C . ASP A 1 94 ? 7.767 2.890 -13.791 1.00 97.00 94 ASP A C 1
ATOM 732 O O . ASP A 1 94 ? 7.816 3.989 -13.244 1.00 97.00 94 ASP A O 1
ATOM 736 N N . GL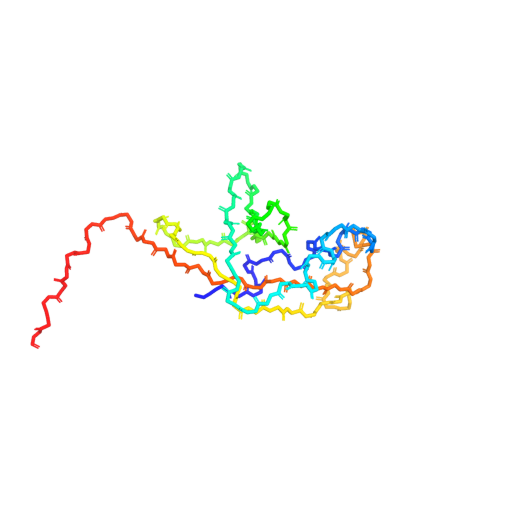U A 1 95 ? 6.655 2.158 -13.860 1.00 96.75 95 GLU A N 1
ATOM 737 C CA . GLU A 1 95 ? 5.320 2.593 -13.461 1.00 96.75 95 GLU A CA 1
ATOM 738 C C . GLU A 1 95 ? 4.581 1.466 -12.735 1.00 96.75 95 GLU A C 1
ATOM 740 O O . GLU A 1 95 ? 4.807 0.281 -13.007 1.00 96.75 95 GLU A O 1
ATOM 745 N N . TRP A 1 96 ? 3.742 1.824 -11.765 1.00 97.06 96 TRP A N 1
ATOM 746 C CA . TRP A 1 96 ? 2.942 0.876 -10.992 1.00 97.06 96 TRP A CA 1
ATOM 747 C C . TRP A 1 96 ? 1.731 1.552 -10.348 1.00 97.06 96 TRP A C 1
ATOM 749 O O . TRP A 1 96 ? 1.713 2.758 -10.115 1.00 97.06 96 TRP A O 1
ATOM 759 N N . TRP A 1 97 ? 0.728 0.750 -10.001 1.00 96.94 97 TRP A N 1
ATOM 760 C CA . TRP A 1 97 ? -0.401 1.187 -9.183 1.00 96.94 97 TRP A CA 1
ATOM 761 C C . TRP A 1 97 ? -0.080 1.065 -7.690 1.00 96.94 97 TRP A C 1
ATOM 763 O O . TRP A 1 97 ? 0.744 0.251 -7.277 1.00 96.94 97 TRP A O 1
ATOM 773 N N . MET A 1 98 ? -0.748 1.854 -6.858 1.00 95.69 98 MET A N 1
ATOM 774 C CA . MET A 1 98 ? -0.697 1.752 -5.399 1.00 95.69 98 MET A CA 1
ATOM 775 C C . MET A 1 98 ? -2.051 2.105 -4.785 1.00 95.69 98 MET A C 1
ATOM 777 O O . MET A 1 98 ? -2.855 2.796 -5.404 1.00 95.69 98 MET A O 1
ATOM 781 N N . VAL A 1 99 ? -2.287 1.667 -3.549 1.00 95.81 99 VAL A N 1
ATOM 782 C CA . VAL A 1 99 ? -3.522 1.957 -2.808 1.00 95.81 99 VAL A CA 1
ATOM 783 C C . VAL A 1 99 ? -3.262 2.914 -1.649 1.00 95.81 99 VAL A C 1
ATOM 785 O O . VAL A 1 99 ? -2.290 2.756 -0.906 1.00 95.81 99 VAL A O 1
ATOM 788 N N . LEU A 1 100 ? -4.161 3.878 -1.454 1.00 95.94 100 LEU A N 1
ATOM 789 C CA . LEU A 1 100 ? -4.305 4.586 -0.185 1.00 95.94 100 LEU A CA 1
ATOM 790 C C . LEU A 1 100 ? -5.498 3.994 0.568 1.00 95.94 100 LEU A C 1
ATOM 792 O O . LEU A 1 100 ? -6.609 4.005 0.034 1.00 95.94 100 LEU A O 1
ATOM 796 N N . PRO A 1 101 ? -5.306 3.482 1.793 1.00 96.75 101 PRO A N 1
ATOM 797 C CA . PRO A 1 101 ? -6.407 2.940 2.569 1.00 96.75 101 PRO A CA 1
ATOM 798 C C . PRO A 1 101 ? -7.076 4.007 3.447 1.00 96.75 101 PRO A C 1
ATOM 800 O O . PRO A 1 101 ? -6.428 4.901 4.006 1.00 96.75 101 PRO A O 1
ATOM 803 N N . ARG A 1 102 ? -8.376 3.842 3.674 1.00 96.38 102 ARG A N 1
ATOM 804 C CA . ARG A 1 102 ? -9.094 4.411 4.813 1.00 96.38 102 ARG A CA 1
ATOM 805 C C . ARG A 1 102 ? -9.086 3.390 5.946 1.00 96.38 102 ARG A C 1
ATOM 807 O O . ARG A 1 102 ? -9.398 2.223 5.738 1.00 96.38 102 ARG A O 1
ATOM 814 N N . LEU A 1 103 ? -8.743 3.845 7.149 1.00 95.94 103 LEU A N 1
ATOM 815 C CA . LEU A 1 103 ? -8.797 3.045 8.372 1.00 95.94 103 LEU A CA 1
ATOM 816 C C . LEU A 1 103 ? -9.886 3.593 9.289 1.00 95.94 103 LEU A C 1
ATOM 818 O O . LEU A 1 103 ? -9.907 4.798 9.556 1.00 95.94 103 LEU A O 1
ATOM 822 N N . VAL A 1 104 ? -10.735 2.709 9.806 1.00 95.62 104 VAL A N 1
ATOM 823 C CA . VAL A 1 104 ? -11.605 2.994 10.952 1.00 95.62 104 VAL A CA 1
ATOM 824 C C . VAL A 1 104 ? -10.959 2.375 12.181 1.00 95.62 104 VAL A C 1
ATOM 826 O O . VAL A 1 104 ? -10.662 1.180 12.198 1.00 95.62 104 VAL A O 1
ATOM 829 N N . ILE A 1 105 ? -10.712 3.201 13.195 1.00 94.56 105 ILE A N 1
ATOM 830 C CA . ILE A 1 105 ? -10.050 2.798 14.434 1.00 94.56 105 ILE A CA 1
ATOM 831 C C . ILE A 1 105 ? -11.032 3.026 15.572 1.00 94.56 105 ILE A C 1
ATOM 833 O O . ILE A 1 105 ? -11.468 4.154 15.798 1.00 94.56 105 ILE A O 1
ATOM 837 N N . LYS A 1 106 ? -11.381 1.952 16.276 1.00 94.06 106 LYS A N 1
ATOM 838 C CA . LYS A 1 106 ? -12.148 2.021 17.513 1.00 94.06 106 LYS A CA 1
ATOM 839 C C . LYS A 1 106 ? -11.177 2.275 18.671 1.00 94.06 106 LYS A C 1
ATOM 841 O O . LYS A 1 106 ? -10.302 1.435 18.893 1.00 94.06 106 LYS A O 1
ATOM 846 N N . PRO A 1 107 ? -11.321 3.382 19.414 1.00 90.69 107 PRO A N 1
ATOM 847 C CA . PRO A 1 107 ? -10.511 3.645 20.598 1.00 90.69 107 PRO A CA 1
ATOM 848 C C . PRO A 1 107 ? -10.658 2.526 21.631 1.00 90.69 107 PRO A C 1
ATOM 850 O O . PRO A 1 107 ? -11.736 1.950 21.793 1.00 90.69 107 PRO A O 1
ATOM 853 N N . GLU A 1 108 ? -9.576 2.227 22.340 1.00 75.44 108 GLU A N 1
ATOM 854 C CA . GLU A 1 108 ? -9.603 1.333 23.497 1.00 75.44 108 GLU A CA 1
ATOM 855 C C . GLU A 1 108 ? -9.829 2.182 24.755 1.00 75.44 108 GLU A C 1
ATOM 857 O O . GLU A 1 108 ? -8.894 2.721 25.339 1.00 75.44 108 GLU A O 1
ATOM 862 N N . GLY A 1 109 ? -11.104 2.383 25.102 1.00 70.56 109 GLY A N 1
ATOM 863 C CA . GLY A 1 109 ? -11.555 3.140 26.273 1.00 70.56 109 GLY A CA 1
ATOM 864 C C . GLY A 1 109 ? -13.010 3.601 26.138 1.00 70.56 109 GLY A C 1
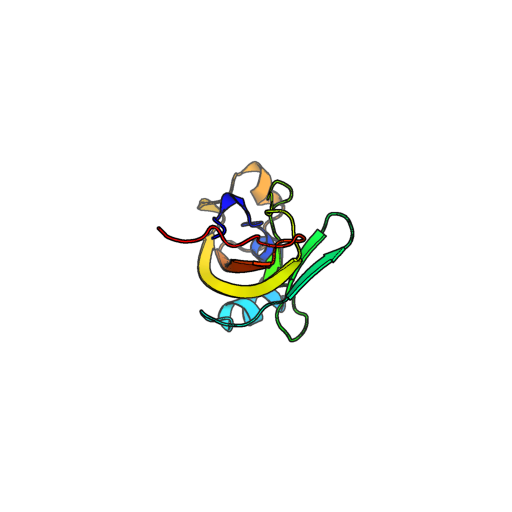ATOM 865 O O . GLY A 1 109 ? -13.481 3.845 25.025 1.00 70.56 109 GLY A O 1
ATOM 866 N N . ASP A 1 110 ? -13.726 3.702 27.262 1.00 54.62 110 ASP A N 1
ATOM 867 C CA . ASP A 1 110 ? -15.107 4.190 27.296 1.00 54.62 110 ASP A CA 1
ATOM 868 C C . ASP A 1 110 ? -15.161 5.644 26.820 1.00 54.62 110 ASP A C 1
ATOM 870 O O . ASP A 1 110 ? -14.679 6.564 27.486 1.00 54.62 110 ASP A O 1
ATOM 874 N N . PHE A 1 111 ? -15.795 5.867 25.670 1.00 52.72 111 PHE A N 1
ATOM 875 C CA . PHE A 1 111 ? -16.295 7.186 25.311 1.00 52.72 111 PHE A CA 1
ATOM 876 C C . PHE A 1 111 ? -17.378 7.546 26.338 1.00 52.72 111 PHE A C 1
ATOM 878 O O . PHE A 1 111 ? -18.543 7.182 26.176 1.00 52.72 111 PHE A O 1
ATOM 885 N N . LYS A 1 112 ? -17.014 8.250 27.417 1.00 49.22 112 LYS A N 1
ATOM 886 C CA . LYS A 1 112 ? -18.003 8.981 28.214 1.00 49.22 112 LYS A CA 1
ATOM 887 C C . LYS A 1 112 ? -18.512 10.107 27.328 1.00 49.22 112 LYS A C 1
ATOM 889 O O . LYS A 1 112 ? -17.852 11.132 27.179 1.00 49.22 112 LYS A O 1
ATOM 894 N N . GLY A 1 113 ? -19.626 9.841 26.648 1.00 44.16 113 GLY A N 1
ATOM 895 C CA . GLY A 1 113 ? -20.312 10.807 25.806 1.00 44.16 113 GLY A CA 1
ATOM 896 C C . GLY A 1 113 ? -20.505 12.099 26.586 1.00 44.16 113 GLY A C 1
ATOM 897 O O . GLY A 1 113 ? -21.160 12.103 27.624 1.00 44.16 113 GLY A O 1
ATOM 898 N N . GLY A 1 114 ? -19.883 13.171 26.102 1.00 41.34 114 GLY A N 1
ATOM 899 C CA . GLY A 1 114 ? -20.194 14.514 26.555 1.00 41.34 114 GLY A CA 1
ATOM 900 C C . GLY A 1 114 ? -21.639 14.805 26.182 1.00 41.34 114 GLY A C 1
ATOM 901 O O . GLY A 1 114 ? -21.988 14.824 25.001 1.00 41.34 114 GLY A O 1
ATOM 902 N N . GLU A 1 115 ? -22.459 14.961 27.210 1.00 45.75 115 GLU A N 1
ATOM 903 C CA . GLU A 1 115 ? -23.806 15.504 27.160 1.00 45.75 115 GLU A CA 1
ATOM 904 C C . GLU A 1 115 ? -23.789 16.794 26.327 1.00 45.75 115 GLU A C 1
ATOM 906 O O . GLU A 1 115 ? -22.997 17.708 26.573 1.00 45.75 115 GLU A O 1
ATOM 911 N N . ARG A 1 116 ? -24.599 16.831 25.266 1.00 42.44 116 ARG A N 1
ATOM 912 C CA . ARG A 1 116 ? -24.852 18.066 24.528 1.00 42.44 116 ARG A CA 1
ATOM 913 C C . ARG A 1 116 ? -25.880 18.867 25.321 1.00 42.44 116 ARG A C 1
ATOM 915 O O . ARG A 1 116 ? -26.973 18.364 25.564 1.00 42.44 116 ARG A O 1
ATOM 922 N N . ILE A 1 117 ? -25.447 20.064 25.708 1.00 51.75 117 ILE A N 1
ATOM 923 C CA . ILE A 1 117 ? -26.223 21.190 26.246 1.00 51.75 117 ILE A CA 1
ATOM 924 C C . ILE A 1 117 ? -27.445 21.469 25.366 1.00 51.75 117 ILE A C 1
ATOM 926 O O . ILE A 1 117 ? -27.279 21.393 24.123 1.00 51.75 117 ILE A O 1
#

Organism: NCBI:txid314278

Secondary structure (DSSP, 8-state):
---GGGB-TTTGGGS-TTSHHHHHHTT--TT-BEEEEEETTEEEEEETTS-EEEEB-TTPPPPSSEEEEEEEEEEEEEEGGGS-HHHHTT-S-SEEEEEEEEEEEE-SS--------

Radius of gyration: 16.09 Å; chains: 1; bounding box: 44×34×43 Å